Protein AF-A0A485A279-F1 (afdb_monomer_lite)

Sequence (74 aa):
MNMDVVAEGVETQEQQRLLSGLGCDALQGFWFSDPVPAEDIDIMLSNLPLSGDPNAPAAIRRDISSSSGKKKQA

Structure (mmCIF, N/CA/C/O backbone):
data_AF-A0A485A279-F1
#
_entry.id   AF-A0A485A279-F1
#
loop_
_atom_site.group_PDB
_atom_site.id
_atom_site.type_symbol
_atom_site.label_atom_id
_atom_site.label_alt_id
_atom_site.label_comp_id
_atom_site.label_asym_id
_atom_site.label_entity_id
_atom_site.label_seq_id
_atom_site.pdbx_PDB_ins_code
_atom_site.Cartn_x
_atom_site.Cartn_y
_atom_site.Cartn_z
_atom_site.occupancy
_atom_site.B_iso_or_equiv
_atom_site.auth_seq_id
_atom_site.auth_comp_id
_atom_site.auth_asym_id
_atom_site.auth_atom_id
_atom_site.pdbx_PDB_model_num
ATOM 1 N N . MET A 1 1 ? -25.544 -4.501 2.477 1.00 60.19 1 MET A N 1
ATOM 2 C CA . MET A 1 1 ? -24.679 -4.410 1.282 1.00 60.19 1 MET A CA 1
ATOM 3 C C . MET A 1 1 ? -23.351 -5.058 1.657 1.00 60.19 1 MET A C 1
ATOM 5 O O . MET A 1 1 ? -22.922 -4.824 2.777 1.00 60.19 1 MET A O 1
ATOM 9 N N . ASN A 1 2 ? -22.788 -5.933 0.817 1.00 82.75 2 ASN A N 1
ATOM 10 C CA . ASN A 1 2 ? -21.590 -6.747 1.101 1.00 82.75 2 ASN A CA 1
ATOM 11 C C . ASN A 1 2 ? -20.511 -6.434 0.053 1.00 82.75 2 ASN A C 1
ATOM 13 O O . ASN A 1 2 ? -20.221 -7.262 -0.804 1.00 82.75 2 ASN A O 1
ATOM 17 N N . MET A 1 3 ? -20.053 -5.186 0.049 1.00 94.38 3 MET A N 1
ATOM 18 C CA . MET A 1 3 ? -19.079 -4.688 -0.919 1.00 94.38 3 MET A CA 1
ATOM 19 C C . MET A 1 3 ? -17.721 -4.573 -0.248 1.00 94.38 3 MET A C 1
ATOM 21 O O . MET A 1 3 ? -17.668 -4.120 0.894 1.00 94.38 3 MET A O 1
ATOM 25 N N . ASP A 1 4 ? -16.679 -4.926 -0.990 1.00 95.69 4 ASP A N 1
ATOM 26 C CA . ASP A 1 4 ? -15.302 -4.717 -0.566 1.00 95.69 4 ASP A CA 1
ATOM 27 C C . ASP A 1 4 ? -14.894 -3.262 -0.839 1.00 95.69 4 ASP A C 1
ATOM 29 O O . ASP A 1 4 ? -15.305 -2.655 -1.837 1.00 95.69 4 ASP A O 1
ATOM 33 N N . VAL A 1 5 ? -14.086 -2.699 0.053 1.00 96.19 5 VAL A N 1
ATOM 34 C CA . VAL A 1 5 ? -13.583 -1.327 -0.011 1.00 96.19 5 VAL A CA 1
ATOM 35 C C . VAL A 1 5 ? -12.073 -1.338 -0.210 1.00 96.19 5 VAL A C 1
ATOM 37 O O . VAL A 1 5 ? -11.327 -1.934 0.568 1.00 96.19 5 VAL A O 1
ATOM 40 N N . VAL A 1 6 ? -11.621 -0.608 -1.229 1.00 97.69 6 VAL A N 1
ATOM 41 C CA . VAL A 1 6 ? -10.203 -0.333 -1.475 1.00 97.69 6 VAL A CA 1
ATOM 42 C C . VAL A 1 6 ? -9.908 1.113 -1.093 1.00 97.69 6 VAL A C 1
ATOM 44 O O . VAL A 1 6 ? -10.571 2.024 -1.588 1.00 97.69 6 VAL A O 1
ATOM 47 N N . ALA A 1 7 ? -8.919 1.3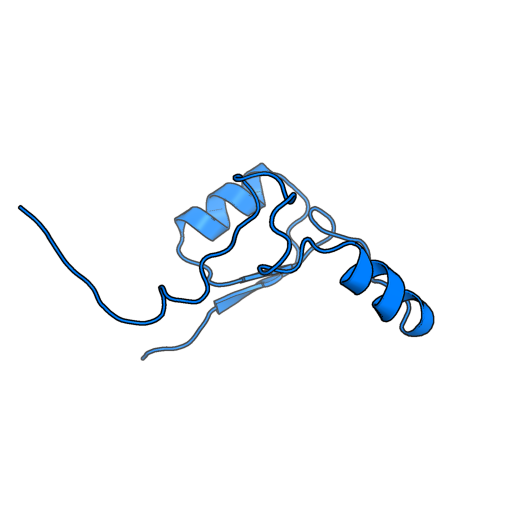33 -0.226 1.00 98.12 7 ALA A N 1
ATOM 48 C CA . ALA A 1 7 ? -8.403 2.672 0.049 1.00 98.12 7 ALA A CA 1
ATOM 49 C C . ALA A 1 7 ? -7.104 2.919 -0.733 1.00 98.12 7 ALA A C 1
ATOM 51 O O . ALA A 1 7 ? -6.099 2.239 -0.517 1.00 98.12 7 ALA A O 1
ATOM 52 N N . GLU A 1 8 ? -7.133 3.896 -1.636 1.00 98.38 8 GLU A N 1
ATOM 53 C CA . GLU A 1 8 ? -5.996 4.300 -2.470 1.00 98.38 8 GLU A CA 1
ATOM 54 C C . GLU A 1 8 ? -5.239 5.495 -1.864 1.00 98.38 8 GLU A C 1
ATOM 56 O O . GLU A 1 8 ? -5.787 6.256 -1.064 1.00 98.38 8 GLU A O 1
ATOM 61 N N . GLY A 1 9 ? -3.974 5.674 -2.257 1.00 97.94 9 GLY A N 1
ATOM 62 C CA . GLY A 1 9 ? -3.131 6.787 -1.807 1.00 97.94 9 GLY A CA 1
ATOM 63 C C . GLY A 1 9 ? -2.525 6.614 -0.408 1.00 97.94 9 GLY A C 1
ATOM 64 O O . GLY A 1 9 ? -2.280 7.598 0.282 1.00 97.94 9 GLY A O 1
ATOM 65 N N . VAL A 1 10 ? -2.293 5.377 0.044 1.00 98.44 10 VAL A N 1
ATOM 66 C CA . VAL A 1 10 ? -1.612 5.109 1.323 1.00 98.44 10 VAL A CA 1
ATOM 67 C C . VAL A 1 10 ? -0.105 5.330 1.181 1.00 98.44 10 VAL A C 1
ATOM 69 O O . VAL A 1 10 ? 0.591 4.555 0.530 1.00 98.44 10 VAL A O 1
ATOM 72 N N . GLU A 1 11 ? 0.408 6.369 1.825 1.00 98.50 11 GLU A N 1
ATOM 73 C CA . GLU A 1 11 ? 1.808 6.804 1.757 1.00 98.50 11 GLU A CA 1
ATOM 74 C C . GLU A 1 11 ? 2.560 6.608 3.080 1.00 98.50 11 GLU A C 1
ATOM 76 O O . GLU A 1 11 ? 3.788 6.552 3.093 1.00 98.50 11 GLU A O 1
ATOM 81 N N . THR A 1 12 ? 1.849 6.450 4.204 1.00 98.44 12 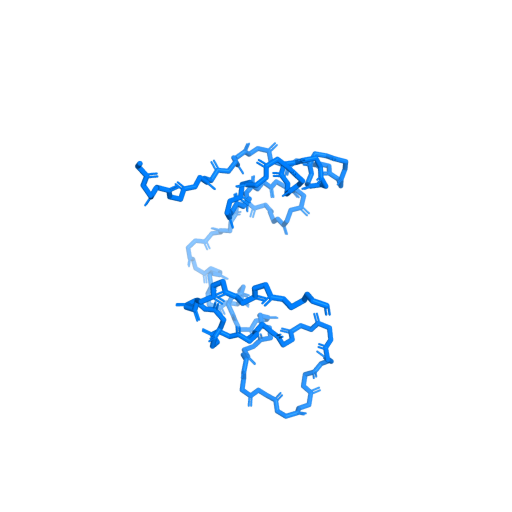THR A N 1
ATOM 82 C CA . THR A 1 12 ? 2.467 6.286 5.528 1.00 98.44 12 THR A CA 1
ATOM 83 C C . THR A 1 12 ? 1.960 5.063 6.289 1.00 98.44 12 THR A C 1
ATOM 85 O O . THR A 1 12 ? 0.826 4.603 6.128 1.00 98.44 12 THR A O 1
ATOM 88 N N . GLN A 1 13 ? 2.790 4.566 7.214 1.00 98.25 13 GLN A N 1
ATOM 89 C CA . GLN A 1 13 ? 2.400 3.493 8.132 1.00 98.25 13 GLN A CA 1
ATOM 90 C C . GLN A 1 13 ? 1.179 3.864 8.990 1.00 98.25 13 GLN A C 1
ATOM 92 O O . GLN A 1 13 ? 0.366 3.004 9.326 1.00 98.25 13 GLN A O 1
ATOM 97 N N . GLU A 1 14 ? 1.046 5.134 9.372 1.00 98.62 14 GLU A N 1
ATOM 98 C CA . GLU A 1 14 ? -0.079 5.611 10.179 1.00 98.62 14 GLU A CA 1
ATOM 99 C C . GLU A 1 14 ? -1.402 5.510 9.408 1.00 98.62 14 GLU A C 1
ATOM 101 O O . GLU A 1 14 ? -2.373 4.960 9.931 1.00 98.62 14 GLU A O 1
ATOM 106 N N . GLN A 1 15 ? -1.415 5.935 8.139 1.00 98.69 15 GLN A N 1
ATOM 107 C CA . GLN A 1 15 ? -2.567 5.785 7.244 1.00 98.69 15 GLN A CA 1
ATOM 108 C C . GLN A 1 15 ? -2.933 4.309 7.052 1.00 98.69 15 GLN A C 1
ATOM 110 O O . GLN A 1 15 ? -4.103 3.947 7.178 1.00 98.69 15 GLN A O 1
ATOM 115 N N . GLN A 1 16 ? -1.937 3.443 6.821 1.00 98.44 16 GLN A N 1
ATOM 116 C CA . GLN A 1 16 ? -2.148 1.999 6.689 1.00 98.44 16 GLN A CA 1
ATOM 117 C C . GLN A 1 16 ? -2.867 1.420 7.913 1.00 98.44 16 GLN A C 1
ATOM 119 O O . GLN A 1 16 ? -3.855 0.693 7.768 1.00 98.44 16 GLN A O 1
ATOM 124 N N . ARG A 1 17 ? -2.393 1.748 9.122 1.00 98.31 17 ARG A N 1
ATOM 125 C CA . ARG A 1 17 ? -2.982 1.261 10.378 1.00 98.31 17 ARG A CA 1
ATOM 126 C C . ARG A 1 17 ? -4.400 1.781 10.580 1.00 98.31 17 ARG A C 1
ATOM 128 O O . ARG A 1 17 ? -5.277 0.997 10.939 1.00 98.31 17 ARG A O 1
ATOM 135 N N . LEU A 1 18 ? -4.628 3.069 10.326 1.00 98.56 18 LEU A N 1
ATOM 136 C CA . LEU A 1 18 ? -5.942 3.692 10.458 1.00 9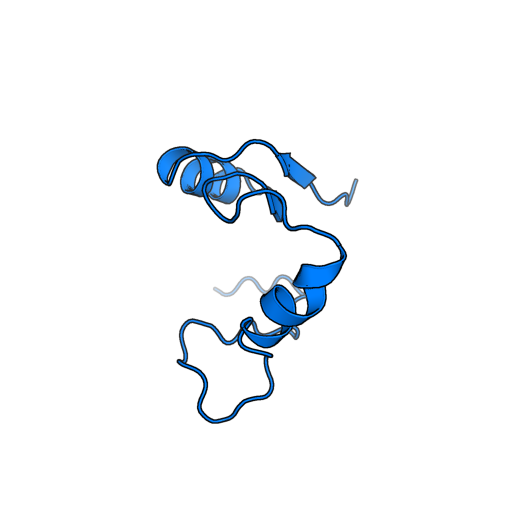8.56 18 LEU A CA 1
ATOM 137 C C . LEU A 1 18 ? -6.968 3.040 9.522 1.00 98.56 18 LEU A C 1
ATOM 139 O O . LEU A 1 18 ? -8.008 2.583 9.984 1.00 98.56 18 LEU A O 1
ATOM 143 N N . LEU A 1 19 ? -6.662 2.951 8.225 1.00 98.38 19 LEU A N 1
ATOM 144 C CA . LEU A 1 19 ? -7.585 2.433 7.209 1.00 98.38 19 LEU A CA 1
ATOM 145 C C . LEU A 1 19 ? -7.891 0.944 7.410 1.00 98.38 19 LEU A C 1
ATOM 147 O O . LEU A 1 19 ? -9.039 0.524 7.266 1.00 98.38 19 LEU A O 1
ATOM 151 N N . SER A 1 20 ? -6.895 0.164 7.845 1.00 96.50 20 SER A N 1
ATOM 152 C CA . SER A 1 20 ? -7.115 -1.231 8.257 1.00 96.50 20 SER A CA 1
ATOM 153 C C . SER A 1 20 ? -8.050 -1.313 9.469 1.00 96.50 20 SER A C 1
ATOM 155 O O . SER A 1 20 ? -8.957 -2.139 9.501 1.00 96.50 20 SER A O 1
ATOM 157 N N . GLY A 1 21 ? -7.865 -0.435 10.462 1.00 97.12 21 GLY A N 1
ATOM 158 C CA . GLY A 1 21 ? -8.716 -0.368 11.654 1.00 97.12 21 GLY A CA 1
ATOM 159 C C . GLY A 1 21 ? -10.155 0.074 11.367 1.00 97.12 21 GLY A C 1
ATOM 160 O O . GLY A 1 21 ? -11.067 -0.316 12.092 1.00 97.12 21 GLY A O 1
ATOM 161 N N . LEU A 1 22 ? -10.369 0.843 10.296 1.00 97.38 22 LEU A N 1
ATOM 162 C CA . LEU A 1 22 ? -11.693 1.235 9.803 1.00 97.38 22 LEU A CA 1
ATOM 163 C C . LEU A 1 22 ? -12.384 0.138 8.977 1.00 97.38 22 LEU A C 1
ATOM 165 O O . LEU A 1 22 ? -13.554 0.293 8.635 1.00 97.38 22 LEU A O 1
ATOM 169 N N . GLY A 1 23 ? -11.691 -0.967 8.686 1.00 95.31 23 GLY A N 1
ATOM 170 C CA . GLY A 1 23 ? -12.248 -2.105 7.959 1.00 95.31 23 GLY A CA 1
ATOM 171 C C . GLY A 1 23 ? -12.192 -1.971 6.439 1.00 95.31 23 GLY A C 1
ATOM 172 O O . GLY A 1 23 ? -13.067 -2.508 5.772 1.00 95.31 23 GLY A O 1
ATOM 173 N N . CYS A 1 24 ? -11.202 -1.260 5.886 1.00 96.75 24 CYS A N 1
ATOM 174 C CA . CYS A 1 24 ? -10.920 -1.350 4.449 1.00 96.75 24 CYS A CA 1
ATOM 175 C C . CYS A 1 24 ? -10.349 -2.738 4.117 1.00 96.75 24 CYS A C 1
ATOM 177 O O . CYS A 1 24 ? -9.407 -3.189 4.773 1.00 96.75 24 CYS A O 1
ATOM 179 N N . ASP A 1 25 ? -10.894 -3.393 3.094 1.00 97.25 25 ASP A N 1
ATOM 180 C CA . ASP A 1 25 ? -10.531 -4.760 2.702 1.00 97.25 25 ASP A CA 1
ATOM 181 C C . ASP A 1 25 ? -9.185 -4.820 1.972 1.00 97.25 25 ASP A C 1
ATOM 183 O O . ASP A 1 25 ? -8.420 -5.776 2.129 1.00 97.25 25 ASP A O 1
ATOM 187 N N . ALA A 1 26 ? -8.866 -3.778 1.201 1.00 96.06 26 ALA A N 1
ATOM 188 C CA . ALA A 1 26 ? -7.587 -3.638 0.517 1.00 96.06 26 ALA A CA 1
ATOM 189 C C . ALA A 1 26 ? -7.062 -2.201 0.574 1.00 96.06 26 ALA A C 1
ATOM 191 O O . ALA A 1 26 ? -7.817 -1.237 0.706 1.00 96.06 26 ALA A O 1
ATOM 192 N N . LEU A 1 27 ? -5.741 -2.064 0.460 1.00 97.94 27 LEU A N 1
ATOM 193 C CA . LEU A 1 27 ? -5.030 -0.791 0.512 1.00 97.94 27 LEU A CA 1
ATOM 194 C C . LEU A 1 27 ? -4.049 -0.706 -0.662 1.00 97.94 27 LEU A C 1
ATOM 196 O O . LEU A 1 27 ? -3.381 -1.694 -0.970 1.00 97.94 27 LEU A O 1
ATOM 200 N N . GLN A 1 28 ? -3.923 0.472 -1.270 1.00 98.19 28 GLN A N 1
ATOM 201 C CA . GLN A 1 28 ? -2.950 0.750 -2.328 1.00 98.19 28 GLN A CA 1
ATOM 202 C C . GLN A 1 28 ? -2.271 2.101 -2.088 1.00 98.19 28 GLN A C 1
ATOM 204 O O . GLN A 1 28 ? -2.919 3.073 -1.709 1.00 98.19 28 GLN A O 1
ATOM 209 N N . GLY A 1 29 ? -0.967 2.183 -2.340 1.00 97.69 29 GLY A N 1
ATOM 210 C CA . GLY A 1 29 ? -0.226 3.443 -2.349 1.00 97.69 29 GLY A CA 1
ATOM 211 C C . GLY A 1 29 ? 1.280 3.246 -2.197 1.00 97.69 29 GLY A C 1
ATOM 212 O O . GLY A 1 29 ? 1.746 2.116 -2.021 1.00 97.69 29 GLY A O 1
ATOM 213 N N . PHE A 1 30 ? 2.029 4.351 -2.242 1.00 97.94 30 PHE A N 1
ATOM 214 C CA . PHE A 1 30 ? 3.500 4.362 -2.237 1.00 97.94 30 PHE A CA 1
ATOM 215 C C . PHE A 1 30 ? 4.125 3.821 -0.947 1.00 97.94 30 PHE A C 1
ATOM 217 O O . PHE A 1 30 ? 5.290 3.440 -0.946 1.00 97.94 30 PHE A O 1
ATOM 224 N N . TRP A 1 31 ? 3.354 3.698 0.139 1.00 97.69 31 TRP A N 1
ATOM 225 C CA . TRP A 1 31 ? 3.795 2.956 1.322 1.00 97.69 31 TRP A CA 1
ATOM 226 C C . TRP A 1 31 ? 4.093 1.479 1.013 1.00 97.69 31 TRP A C 1
ATOM 228 O O . TRP A 1 31 ? 4.948 0.872 1.656 1.00 97.69 31 TRP A O 1
ATOM 238 N N . PHE A 1 32 ? 3.365 0.886 0.061 1.00 94.88 32 PHE A N 1
ATOM 239 C CA . PHE A 1 32 ? 3.505 -0.522 -0.311 1.00 94.88 32 PHE A CA 1
ATOM 240 C C . PHE A 1 32 ? 4.417 -0.717 -1.517 1.00 94.88 32 PHE A C 1
ATOM 242 O O . PHE A 1 32 ? 5.266 -1.604 -1.502 1.00 94.88 32 PHE A O 1
ATOM 249 N N . SER A 1 33 ? 4.195 0.068 -2.570 1.00 95.06 33 SER A N 1
ATOM 250 C CA . SER A 1 33 ? 4.952 0.005 -3.816 1.00 95.06 33 SER A CA 1
ATOM 251 C C . SER A 1 33 ? 4.718 1.276 -4.623 1.00 95.06 33 SER A C 1
ATOM 253 O O . SER A 1 33 ? 3.596 1.787 -4.669 1.00 95.06 33 SER A O 1
ATOM 255 N N . ASP A 1 34 ? 5.748 1.724 -5.332 1.00 95.19 34 ASP A N 1
ATOM 256 C CA . ASP A 1 34 ? 5.583 2.622 -6.474 1.00 95.19 34 ASP A CA 1
ATOM 257 C C . ASP A 1 34 ? 4.813 1.910 -7.610 1.00 95.19 34 ASP A C 1
ATOM 259 O O . ASP A 1 34 ? 4.695 0.674 -7.594 1.00 95.19 34 ASP A O 1
ATOM 263 N N . PRO A 1 35 ? 4.280 2.643 -8.610 1.00 94.69 35 PRO A N 1
ATOM 264 C CA . PRO A 1 35 ? 3.690 2.035 -9.794 1.00 94.69 35 PRO A CA 1
ATOM 265 C C . PRO A 1 35 ? 4.737 1.201 -10.534 1.00 94.69 35 PRO A C 1
ATOM 267 O O . PRO A 1 35 ? 5.820 1.689 -10.856 1.00 94.69 35 PRO A O 1
ATOM 270 N N . VAL A 1 36 ? 4.402 -0.054 -10.809 1.00 94.50 36 VAL A N 1
ATOM 271 C CA . VAL A 1 36 ? 5.313 -1.003 -11.454 1.00 94.50 36 VAL A CA 1
ATOM 272 C C . VAL A 1 36 ? 5.047 -1.009 -12.965 1.00 94.50 36 VAL A C 1
ATOM 274 O O . VAL A 1 36 ? 3.880 -1.121 -13.358 1.00 94.50 36 VAL A O 1
ATOM 277 N N . PRO A 1 37 ? 6.079 -0.876 -13.823 1.00 97.19 37 PRO A N 1
ATOM 278 C CA . PRO A 1 37 ? 5.943 -1.075 -15.264 1.00 97.19 37 PRO A CA 1
ATOM 279 C C . PRO A 1 37 ? 5.356 -2.450 -15.594 1.00 97.19 37 PRO A C 1
ATOM 281 O O . PRO A 1 37 ? 5.551 -3.418 -14.860 1.00 97.19 37 PRO A O 1
ATOM 284 N N . ALA A 1 38 ? 4.635 -2.555 -16.710 1.00 96.81 38 ALA A N 1
ATOM 285 C CA . ALA A 1 38 ? 3.946 -3.795 -17.066 1.00 96.81 38 ALA A CA 1
ATOM 286 C C . ALA A 1 38 ? 4.929 -4.963 -17.267 1.00 96.81 38 ALA A C 1
ATOM 288 O O . ALA A 1 38 ? 4.639 -6.091 -16.876 1.00 96.81 38 ALA A O 1
ATOM 289 N N . GLU A 1 39 ? 6.098 -4.672 -17.833 1.00 97.25 39 GLU A N 1
ATOM 290 C CA . GLU A 1 39 ? 7.203 -5.606 -18.048 1.00 97.25 39 GLU A CA 1
ATOM 291 C C . GLU A 1 39 ? 7.818 -6.161 -16.751 1.00 97.25 39 GLU A C 1
ATOM 293 O O . GLU A 1 39 ? 8.421 -7.232 -16.781 1.00 97.25 39 GLU A O 1
ATOM 298 N N . ASP A 1 40 ? 7.617 -5.485 -15.616 1.00 94.62 40 ASP A N 1
ATOM 299 C CA . ASP A 1 40 ? 8.222 -5.836 -14.325 1.00 94.62 40 ASP A CA 1
ATOM 300 C C . ASP A 1 40 ? 7.241 -6.540 -13.366 1.00 94.62 40 ASP A C 1
ATOM 302 O O . ASP A 1 40 ? 7.619 -6.947 -12.261 1.00 94.62 40 ASP A O 1
ATOM 306 N N . ILE A 1 41 ? 5.979 -6.736 -13.771 1.00 91.88 41 ILE A N 1
ATOM 307 C CA . ILE A 1 41 ? 4.953 -7.380 -12.933 1.00 91.88 41 ILE A CA 1
ATOM 308 C C . ILE A 1 41 ? 5.349 -8.808 -12.548 1.00 91.88 41 ILE A C 1
ATOM 310 O O . ILE A 1 41 ? 5.173 -9.199 -11.393 1.00 91.88 41 ILE A O 1
ATOM 314 N N . ASP A 1 42 ? 5.933 -9.579 -13.467 1.00 92.62 42 ASP A N 1
ATOM 315 C CA . ASP A 1 42 ? 6.347 -10.960 -13.193 1.00 92.62 42 ASP A CA 1
ATOM 316 C C . ASP A 1 42 ? 7.400 -11.029 -12.078 1.00 92.62 42 ASP A C 1
ATOM 318 O O . ASP A 1 42 ? 7.369 -11.929 -11.233 1.00 92.62 42 ASP A O 1
ATOM 322 N N . ILE A 1 43 ? 8.304 -10.047 -12.025 1.00 91.06 43 ILE A N 1
ATOM 323 C CA . ILE A 1 43 ? 9.329 -9.934 -10.981 1.00 91.06 43 ILE A CA 1
ATOM 324 C C . ILE A 1 43 ? 8.673 -9.586 -9.644 1.00 91.06 43 ILE A C 1
ATOM 326 O O . ILE A 1 43 ? 8.965 -10.225 -8.629 1.00 91.06 43 ILE A O 1
ATOM 330 N N . MET A 1 44 ? 7.759 -8.610 -9.637 1.00 87.62 44 MET A N 1
ATOM 331 C CA . MET A 1 44 ? 7.000 -8.235 -8.441 1.00 87.62 44 MET A CA 1
ATOM 332 C C . MET A 1 44 ? 6.249 -9.442 -7.863 1.00 87.62 44 MET A C 1
ATOM 334 O O . MET A 1 44 ? 6.339 -9.707 -6.665 1.00 87.62 44 MET A O 1
ATOM 338 N N . LEU A 1 45 ? 5.549 -10.199 -8.713 1.00 87.56 45 LEU A N 1
ATOM 339 C CA . LEU A 1 45 ? 4.762 -11.363 -8.306 1.00 87.56 45 LEU A CA 1
ATOM 340 C C . LEU A 1 45 ? 5.634 -12.538 -7.849 1.00 87.56 45 LEU A C 1
ATOM 342 O O . LEU A 1 45 ? 5.276 -13.208 -6.884 1.00 87.56 45 LEU A O 1
ATOM 346 N N . SER A 1 46 ? 6.783 -12.768 -8.487 1.00 86.81 46 SER A N 1
ATOM 347 C CA . SER A 1 46 ? 7.709 -13.853 -8.117 1.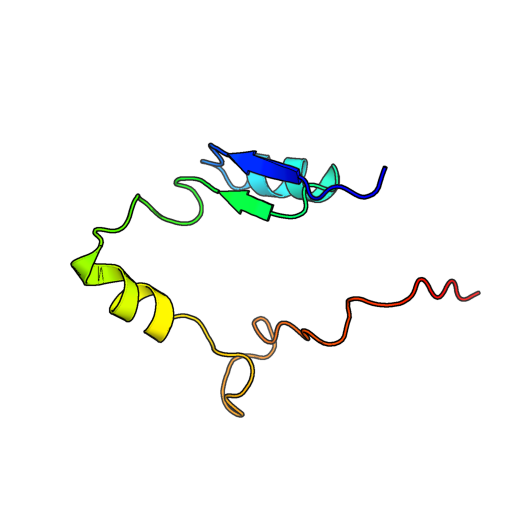00 86.81 46 SER A CA 1
ATOM 348 C C . SER A 1 46 ? 8.356 -13.644 -6.746 1.00 86.81 46 SER A C 1
ATOM 350 O O . SER A 1 46 ? 8.716 -14.609 -6.076 1.00 86.81 46 SER A O 1
ATOM 352 N N . ASN A 1 47 ? 8.485 -12.387 -6.317 1.00 80.19 47 ASN A N 1
ATOM 353 C CA . ASN A 1 47 ? 9.018 -12.028 -5.005 1.00 80.19 47 ASN A CA 1
ATOM 354 C C . ASN A 1 47 ? 7.955 -12.048 -3.895 1.00 80.19 47 ASN A C 1
ATOM 356 O O . ASN A 1 47 ? 8.302 -11.938 -2.715 1.00 80.19 47 ASN A O 1
ATOM 360 N N . LEU A 1 48 ? 6.668 -12.194 -4.236 1.00 73.75 48 LEU A N 1
ATOM 361 C CA . LEU A 1 48 ? 5.639 -12.419 -3.231 1.00 73.75 48 LEU A CA 1
ATOM 362 C C . LEU A 1 48 ? 5.788 -13.842 -2.678 1.00 73.75 48 LEU A C 1
ATOM 364 O O . LEU A 1 48 ? 5.858 -14.799 -3.450 1.00 73.75 48 LEU A O 1
ATOM 368 N N . PRO A 1 49 ? 5.786 -14.025 -1.349 1.00 62.72 49 PRO A N 1
ATOM 369 C CA . PRO A 1 49 ? 5.752 -15.357 -0.772 1.00 62.72 49 PRO A CA 1
ATOM 370 C C . PRO A 1 49 ? 4.416 -16.004 -1.134 1.00 62.72 49 PRO A C 1
ATOM 372 O O . PRO A 1 49 ? 3.366 -15.684 -0.573 1.00 62.72 49 PRO A O 1
ATOM 375 N N . LEU A 1 50 ? 4.455 -16.904 -2.113 1.00 58.47 50 LEU A N 1
ATOM 376 C CA . LEU A 1 50 ? 3.305 -17.706 -2.497 1.00 58.47 50 LEU A CA 1
ATOM 377 C C . LEU A 1 50 ? 2.968 -18.643 -1.333 1.00 58.47 50 LEU A C 1
ATOM 379 O O . LEU A 1 50 ? 3.848 -19.270 -0.740 1.00 58.47 50 LEU A O 1
ATOM 383 N N . SER A 1 51 ? 1.682 -18.755 -1.003 1.00 57.66 51 SER A N 1
ATOM 384 C CA . SER A 1 51 ? 1.154 -19.488 0.159 1.00 57.66 51 SER A CA 1
ATOM 385 C C . SER A 1 51 ? 1.294 -21.023 0.077 1.00 57.66 51 SER A C 1
ATOM 387 O O . SER A 1 51 ? 0.491 -21.747 0.658 1.00 57.66 51 SER A O 1
ATOM 389 N N . GLY A 1 52 ? 2.303 -21.535 -0.632 1.00 54.44 52 GLY A N 1
ATOM 390 C CA . GLY A 1 52 ? 2.629 -22.957 -0.766 1.00 54.44 52 GLY A CA 1
ATOM 391 C C . GLY A 1 52 ? 4.100 -23.301 -0.512 1.00 54.44 52 GLY A C 1
ATOM 392 O O . GLY A 1 52 ? 4.446 -24.477 -0.572 1.00 54.44 52 GLY A O 1
ATOM 393 N N . ASP A 1 53 ? 4.965 -22.324 -0.215 1.00 55.84 53 ASP A N 1
ATOM 394 C CA . ASP A 1 53 ? 6.366 -22.600 0.116 1.00 55.84 53 ASP A CA 1
ATOM 395 C C . ASP A 1 53 ? 6.496 -23.097 1.577 1.00 55.84 53 ASP A C 1
ATOM 397 O O . ASP A 1 53 ? 6.200 -22.343 2.516 1.00 55.84 53 ASP A O 1
ATOM 401 N N . PRO A 1 54 ? 6.942 -24.350 1.821 1.00 59.66 54 PRO A N 1
ATOM 402 C CA . PRO A 1 54 ? 7.155 -24.860 3.173 1.00 59.66 54 PRO A CA 1
ATOM 403 C C . PRO A 1 54 ? 8.229 -24.087 3.958 1.00 59.66 54 PRO A C 1
ATOM 405 O O . PRO A 1 54 ? 8.203 -24.151 5.187 1.00 59.66 54 PRO A O 1
ATOM 408 N N . ASN A 1 55 ? 9.108 -23.332 3.291 1.00 59.12 55 ASN A N 1
ATOM 409 C CA . ASN A 1 55 ? 10.193 -22.556 3.895 1.00 59.12 55 ASN A CA 1
ATOM 410 C C . ASN A 1 55 ? 9.896 -21.052 4.045 1.00 59.12 55 ASN A C 1
ATOM 412 O O . ASN A 1 55 ? 10.723 -20.333 4.610 1.00 59.12 55 ASN A O 1
ATOM 416 N N . ALA A 1 56 ? 8.734 -20.556 3.604 1.00 58.12 56 ALA A N 1
ATOM 417 C CA . ALA A 1 56 ? 8.382 -19.150 3.796 1.00 58.12 56 ALA A CA 1
ATOM 418 C C . ALA A 1 56 ? 8.204 -18.804 5.296 1.00 58.12 56 ALA A C 1
ATOM 420 O O . ALA A 1 56 ? 7.635 -19.611 6.051 1.00 58.12 56 ALA A O 1
ATOM 421 N N . PRO A 1 57 ? 8.627 -17.601 5.745 1.00 53.53 57 PRO A N 1
ATOM 422 C CA . PRO A 1 57 ? 8.467 -17.166 7.130 1.00 53.53 57 PRO A CA 1
ATOM 423 C C . PRO A 1 57 ? 6.996 -17.212 7.563 1.00 53.53 57 PRO A C 1
ATOM 425 O O . PRO A 1 57 ? 6.110 -16.749 6.844 1.00 53.53 57 PRO A O 1
ATOM 428 N N . ALA A 1 58 ? 6.728 -17.720 8.771 1.00 54.41 58 ALA A N 1
ATOM 429 C CA . ALA A 1 58 ? 5.368 -17.910 9.294 1.00 54.41 58 ALA A CA 1
ATOM 430 C C . ALA A 1 58 ? 4.503 -16.631 9.283 1.00 54.41 58 ALA A C 1
ATOM 432 O O . ALA A 1 58 ? 3.284 -16.721 9.187 1.00 54.41 58 ALA A O 1
ATOM 433 N N . ALA A 1 59 ? 5.127 -15.448 9.316 1.00 51.44 59 ALA A N 1
ATOM 434 C CA . ALA A 1 59 ? 4.457 -14.148 9.289 1.00 51.44 59 ALA A CA 1
ATOM 435 C C . ALA A 1 59 ? 3.774 -13.800 7.949 1.00 51.44 59 ALA A C 1
ATOM 437 O O . ALA A 1 59 ? 3.011 -12.840 7.899 1.00 51.44 59 ALA A O 1
ATOM 438 N N . ILE A 1 60 ? 4.052 -14.547 6.872 1.00 50.72 60 ILE A N 1
ATOM 439 C CA . ILE A 1 60 ? 3.588 -14.230 5.508 1.00 50.72 60 ILE A CA 1
ATOM 440 C C . ILE A 1 60 ? 2.692 -15.321 4.907 1.00 50.72 60 ILE A C 1
ATOM 442 O O . ILE A 1 60 ? 2.230 -15.204 3.773 1.00 50.72 60 ILE A O 1
ATOM 446 N N . ARG A 1 61 ? 2.369 -16.363 5.684 1.00 53.03 61 ARG A N 1
ATOM 447 C CA . ARG A 1 61 ? 1.363 -17.361 5.307 1.00 53.03 61 ARG A CA 1
ATOM 448 C C . ARG A 1 61 ? -0.026 -16.731 5.422 1.00 53.03 61 ARG A C 1
ATOM 450 O O . ARG A 1 61 ? -0.640 -16.768 6.483 1.00 53.03 61 ARG A O 1
ATOM 457 N N . ARG A 1 62 ? -0.532 -16.129 4.341 1.00 49.03 62 ARG A N 1
ATOM 458 C CA . ARG A 1 62 ? -1.962 -15.804 4.256 1.00 49.03 62 ARG A CA 1
ATOM 459 C C . ARG A 1 62 ? -2.733 -17.103 4.064 1.00 49.03 62 ARG A C 1
ATOM 461 O O . ARG A 1 62 ? -2.649 -17.739 3.017 1.00 49.03 62 ARG A O 1
ATOM 468 N N . ASP A 1 63 ? -3.465 -17.489 5.099 1.00 49.88 63 ASP A N 1
ATOM 469 C CA . ASP A 1 63 ? -4.389 -18.612 5.064 1.00 49.88 63 ASP A CA 1
ATOM 470 C C . ASP A 1 63 ? -5.630 -18.189 4.258 1.00 49.88 63 ASP A C 1
ATOM 472 O O . ASP A 1 63 ? -6.562 -17.562 4.771 1.00 49.88 63 ASP A O 1
ATOM 476 N N . ILE A 1 64 ? -5.622 -18.480 2.954 1.00 48.25 64 ILE A N 1
ATOM 477 C CA . ILE A 1 64 ? -6.738 -18.188 2.035 1.00 48.25 64 ILE A CA 1
ATOM 478 C C . ILE A 1 64 ? -8.019 -18.976 2.378 1.00 48.25 64 ILE A C 1
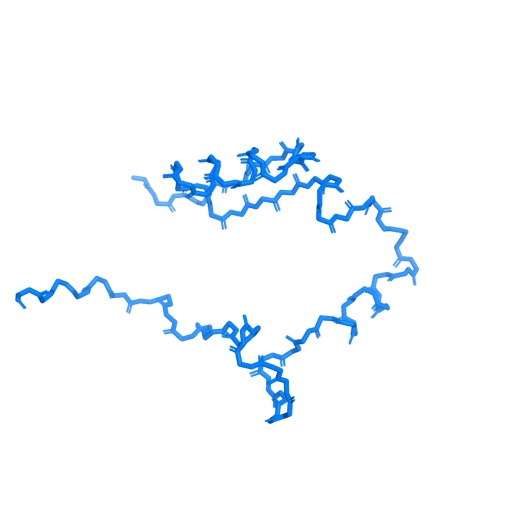ATOM 480 O O . ILE A 1 64 ? -9.055 -18.774 1.753 1.00 48.25 64 ILE A O 1
ATOM 484 N N . SER A 1 65 ? -7.971 -19.858 3.383 1.00 43.53 65 SER A N 1
ATOM 485 C CA . SER A 1 65 ? -9.103 -20.656 3.864 1.00 43.53 65 SER A CA 1
ATOM 486 C C . SER A 1 65 ? -10.077 -19.897 4.784 1.00 43.53 65 SER A C 1
ATOM 488 O O . SER A 1 65 ? -11.104 -20.456 5.166 1.00 43.53 65 SER A O 1
ATOM 490 N N . SER A 1 66 ? -9.814 -18.631 5.137 1.00 45.12 66 SER A N 1
ATOM 491 C CA . SER A 1 66 ? -10.637 -17.902 6.122 1.00 45.12 66 SER A CA 1
ATOM 492 C C . SER A 1 66 ? -11.817 -17.089 5.557 1.00 45.12 66 SER A C 1
ATOM 494 O O . SER A 1 66 ? -12.583 -16.519 6.337 1.00 45.12 66 SER A O 1
ATOM 496 N N . SER A 1 67 ? -12.080 -17.100 4.243 1.00 46.78 67 SER A N 1
ATOM 497 C CA . SER A 1 67 ? -13.288 -16.481 3.664 1.00 46.78 67 SER A CA 1
ATOM 498 C C . SER A 1 67 ? -14.544 -17.360 3.792 1.00 46.78 67 SER A C 1
ATOM 500 O O . SER A 1 67 ? -15.254 -17.614 2.825 1.00 46.78 67 SER A O 1
ATOM 502 N N . SER A 1 68 ? -14.866 -17.824 5.004 1.00 41.41 68 SER A N 1
ATOM 503 C CA . SER A 1 68 ? -16.241 -18.176 5.394 1.00 41.41 68 SER A CA 1
ATOM 504 C C . SER A 1 68 ? -16.347 -18.484 6.886 1.00 41.41 68 SER A C 1
ATOM 506 O O . SER A 1 68 ? -15.929 -19.538 7.355 1.00 41.41 68 SER A O 1
ATOM 508 N N . GLY A 1 69 ? -17.028 -17.597 7.615 1.00 36.66 69 GLY A N 1
ATOM 509 C CA . GLY A 1 69 ? -17.695 -17.953 8.866 1.00 36.66 69 GLY A CA 1
ATOM 510 C C . GLY A 1 69 ? -17.241 -17.171 10.093 1.00 36.66 69 GLY A C 1
ATOM 511 O O . GLY A 1 69 ? -16.274 -17.521 10.762 1.00 36.66 69 GLY A O 1
ATOM 512 N N . LYS A 1 70 ? -18.061 -16.190 10.488 1.00 48.31 70 LYS A N 1
ATOM 513 C CA . LYS A 1 70 ? -18.185 -15.777 11.892 1.00 48.31 70 LYS A CA 1
ATOM 514 C C . LYS A 1 70 ? -18.307 -17.028 12.773 1.00 48.31 70 LYS A C 1
ATOM 516 O O . LYS A 1 70 ? -19.315 -17.726 12.695 1.00 48.31 70 LYS A O 1
ATOM 521 N N . LYS A 1 71 ? -17.363 -17.248 13.688 1.00 38.03 71 LYS A N 1
ATOM 522 C CA . LYS A 1 71 ? -17.629 -17.985 14.928 1.00 38.03 71 LYS A CA 1
ATOM 523 C C . LYS A 1 71 ? -17.220 -17.125 16.116 1.00 38.03 71 LYS A C 1
ATOM 525 O O . LYS A 1 71 ? -16.052 -17.027 16.464 1.00 38.03 71 LYS A O 1
ATOM 530 N N . LYS A 1 72 ? -18.238 -16.503 16.720 1.00 44.47 72 LYS A N 1
ATOM 531 C CA . LYS A 1 72 ? -18.234 -16.118 18.134 1.00 44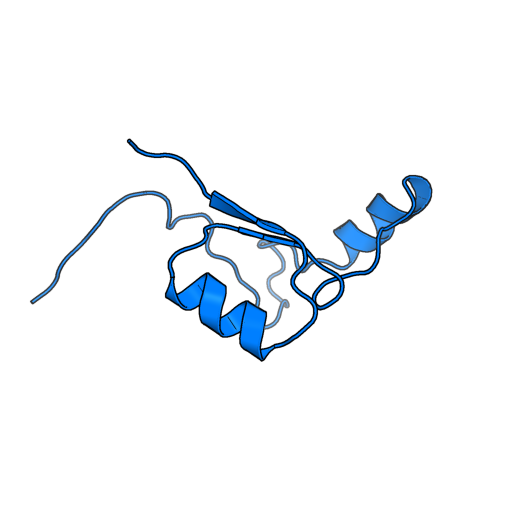.47 72 LYS A CA 1
ATOM 532 C C . LYS A 1 72 ? -17.915 -17.360 18.969 1.00 44.47 72 LYS A C 1
ATOM 534 O O . LYS A 1 72 ? -18.593 -18.366 18.781 1.00 44.47 72 LYS A O 1
ATOM 539 N N . GLN A 1 73 ? -16.980 -17.260 19.902 1.00 34.03 73 GLN A N 1
ATOM 540 C CA . GLN A 1 73 ? -16.886 -18.102 21.103 1.00 34.03 73 GLN A CA 1
ATOM 541 C C . GLN A 1 73 ? -16.402 -17.146 22.211 1.00 34.03 73 GLN A C 1
ATOM 543 O O . GLN A 1 73 ? -15.456 -16.401 21.967 1.00 34.03 73 GLN A O 1
ATOM 548 N N . ALA A 1 74 ? -17.244 -16.806 23.192 1.00 38.19 74 ALA A N 1
ATOM 549 C CA . ALA A 1 74 ? -17.595 -17.589 24.386 1.00 38.19 74 ALA A CA 1
ATOM 550 C C . ALA A 1 74 ? -16.397 -17.702 25.333 1.00 38.19 74 ALA A C 1
ATOM 552 O O . ALA A 1 74 ? -15.405 -18.343 24.929 1.00 38.19 74 ALA A O 1
#

Organism: Kluyvera cryocrescens (NCBI:txid580)

Secondary structure (DSSP, 8-state):
-----EEE---SHHHHHHHHHTT-SEEESTTT-PPPPGGGHHHHHHTS--TT-TTS-GGG---GGGSS------

pLDDT: mean 78.6, std 22.48, range [34.03, 98.69]

InterPro domains:
  IPR001633 EAL domain [PF00563] (2-35)
  IPR001633 EAL domain [PS50883] (1-49)
  IPR035919 EAL domain superfamily [G3DSA:3.20.20.450] (1-51)
  IPR035919 EAL domain superfamily [SSF141868] (1-47)

Foldseek 3Di:
DDDAAEAEADDDPVSVVVCVVVPHPYYYHVNVNDDDPPVCVVVVVVPQPDLPDPPDPPVRNDPPVPPDDDDDDD

Radius of gyration: 15.46 Å; chains: 1; bounding box: 35×32×42 Å